Protein AF-A0A5Q0LEY3-F1 (afdb_monomer_lite)

Organism: NCBI:txid2662397

Structure (mmCIF, N/CA/C/O backbone):
data_AF-A0A5Q0LEY3-F1
#
_entry.id   AF-A0A5Q0LEY3-F1
#
loop_
_atom_site.group_PDB
_atom_site.id
_atom_site.type_symbol
_atom_site.label_atom_id
_atom_site.label_alt_id
_atom_site.label_comp_id
_atom_site.label_asym_id
_atom_site.label_entity_id
_atom_site.label_seq_id
_atom_site.pdbx_PDB_ins_code
_atom_site.Cartn_x
_atom_site.Cartn_y
_atom_site.Cartn_z
_atom_site.occupancy
_atom_site.B_iso_or_equiv
_atom_site.auth_seq_id
_atom_site.auth_comp_id
_atom_site.auth_asym_id
_atom_site.auth_atom_id
_atom_site.pdbx_PDB_model_num
ATOM 1 N N . MET A 1 1 ? -57.064 0.923 49.036 1.00 39.81 1 MET A N 1
ATOM 2 C CA . MET A 1 1 ? -56.737 0.020 47.918 1.00 39.81 1 MET A CA 1
ATOM 3 C C . MET A 1 1 ? -56.285 0.894 46.776 1.00 39.81 1 MET A C 1
ATOM 5 O O . MET A 1 1 ? -57.056 1.723 46.310 1.00 39.81 1 MET A O 1
ATOM 9 N N . ASP A 1 2 ? -54.999 0.775 46.482 1.00 39.12 2 ASP A N 1
ATOM 10 C CA . ASP A 1 2 ? -54.221 1.563 45.539 1.00 39.12 2 ASP A CA 1
ATOM 11 C C . ASP A 1 2 ? -54.738 1.471 44.104 1.00 39.12 2 ASP A C 1
ATOM 13 O O . ASP A 1 2 ? -55.207 0.427 43.654 1.00 39.12 2 ASP A O 1
ATOM 17 N N . THR A 1 3 ? -54.578 2.548 43.341 1.00 37.81 3 THR A N 1
ATOM 18 C CA . THR A 1 3 ? -54.516 2.447 41.882 1.00 37.81 3 THR A CA 1
ATOM 19 C C . THR A 1 3 ? -53.347 3.294 41.414 1.00 37.81 3 THR A C 1
ATOM 21 O O . THR A 1 3 ? -53.395 4.521 41.381 1.00 37.81 3 THR A O 1
ATOM 24 N N . VAL A 1 4 ? -52.251 2.587 41.156 1.00 40.12 4 VAL A N 1
ATOM 25 C CA . VAL A 1 4 ? -50.971 3.099 40.680 1.00 40.12 4 VAL A CA 1
ATOM 26 C C . VAL A 1 4 ? -51.101 3.498 39.209 1.00 40.12 4 VAL A C 1
ATOM 28 O O . VAL A 1 4 ? -51.583 2.726 38.383 1.00 40.12 4 VAL A O 1
ATOM 31 N N . LEU A 1 5 ? -50.641 4.712 38.902 1.00 42.75 5 LEU A N 1
ATOM 32 C CA . LEU A 1 5 ? -50.370 5.223 37.559 1.00 42.75 5 LEU A CA 1
ATOM 33 C C . LEU A 1 5 ? -49.449 4.270 36.788 1.00 42.75 5 LEU A C 1
ATOM 35 O O . LEU A 1 5 ? -48.354 3.959 37.249 1.00 42.75 5 LEU A O 1
ATOM 39 N N . THR A 1 6 ? -49.834 3.874 35.578 1.00 39.91 6 THR A N 1
ATOM 40 C CA . THR A 1 6 ? -48.890 3.318 34.599 1.00 39.91 6 THR A CA 1
ATOM 41 C C . THR A 1 6 ? -49.119 3.995 33.254 1.00 39.91 6 THR A C 1
ATOM 43 O O . THR A 1 6 ? -49.993 3.618 32.479 1.00 39.91 6 THR A O 1
ATOM 46 N N . SER A 1 7 ? -48.338 5.046 33.001 1.00 36.22 7 SER A N 1
ATOM 47 C CA . SER A 1 7 ? -48.120 5.554 31.646 1.00 36.22 7 SER A CA 1
ATOM 48 C C . SER A 1 7 ? -47.324 4.514 30.853 1.00 36.22 7 SER A C 1
ATOM 50 O O . SER A 1 7 ? -46.344 3.987 31.386 1.00 36.22 7 SER A O 1
ATOM 52 N N . PRO A 1 8 ? -47.676 4.220 29.592 1.00 41.59 8 PRO A N 1
ATOM 53 C CA . PRO A 1 8 ? -46.839 3.377 28.754 1.00 41.59 8 PRO A CA 1
ATOM 54 C C . PRO A 1 8 ? -45.577 4.146 28.333 1.00 41.59 8 PRO A C 1
ATOM 56 O O . PRO A 1 8 ? -45.652 5.247 27.787 1.00 41.59 8 PRO A O 1
ATOM 59 N N . LEU A 1 9 ? -44.411 3.551 28.595 1.00 37.12 9 LEU A N 1
ATOM 60 C CA . LEU A 1 9 ? -43.132 3.943 28.000 1.00 37.12 9 LEU A CA 1
ATOM 61 C C . LEU A 1 9 ? -43.195 3.747 26.473 1.00 37.12 9 LEU A C 1
ATOM 63 O O . LEU A 1 9 ? -43.691 2.708 26.026 1.00 37.12 9 LEU A O 1
ATOM 67 N N . PRO A 1 10 ? -42.678 4.679 25.653 1.00 38.50 10 PRO A N 1
ATOM 68 C CA . PRO A 1 10 ? -42.513 4.425 24.229 1.00 38.50 10 PRO A CA 1
ATOM 69 C C . PRO A 1 10 ? -41.422 3.371 24.005 1.00 38.50 10 PRO A C 1
ATOM 71 O O . PRO A 1 10 ? -40.347 3.423 24.604 1.00 38.50 10 PRO A O 1
ATOM 74 N N . ALA A 1 11 ? -41.703 2.415 23.120 1.00 4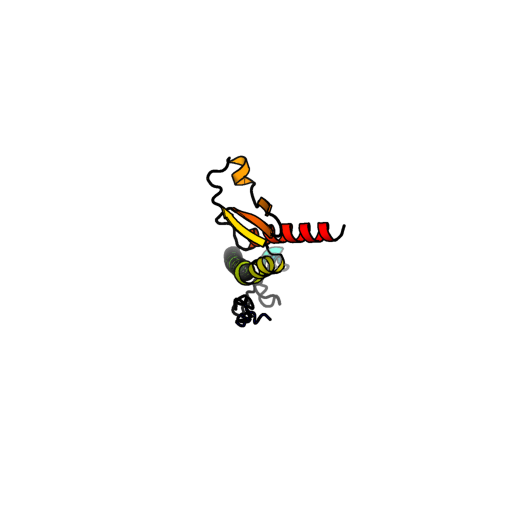1.91 11 ALA A N 1
ATOM 75 C CA . ALA A 1 11 ? -40.739 1.429 22.657 1.00 41.91 11 ALA A CA 1
ATOM 76 C C . ALA A 1 11 ? -39.578 2.135 21.939 1.00 41.91 11 ALA A C 1
ATOM 78 O O . ALA A 1 11 ? -39.721 2.599 20.806 1.00 41.91 11 ALA A O 1
ATOM 79 N N . SER A 1 12 ? -38.418 2.209 22.595 1.00 41.56 12 SER A N 1
ATOM 80 C CA . SER A 1 12 ? -37.165 2.563 21.933 1.00 41.56 12 SER A CA 1
ATOM 81 C C . SER A 1 12 ? -36.741 1.387 21.062 1.00 41.56 12 SER A C 1
ATOM 83 O O . SER A 1 12 ? -36.063 0.466 21.507 1.00 41.56 12 SER A O 1
ATOM 85 N N . THR A 1 13 ? -37.179 1.406 19.806 1.00 44.84 13 THR A N 1
ATOM 86 C CA . THR A 1 13 ? -36.605 0.565 18.749 1.00 44.84 13 THR A CA 1
ATOM 87 C C . THR A 1 13 ? -35.574 1.412 18.009 1.00 44.84 13 THR A C 1
ATOM 89 O O . THR A 1 13 ? -35.700 1.696 16.822 1.00 44.84 13 THR A O 1
ATOM 92 N N . GLY A 1 14 ? -34.581 1.906 18.750 1.00 36.41 14 GLY A N 1
ATOM 93 C CA . GLY A 1 14 ? -33.415 2.579 18.191 1.00 36.41 14 GLY A CA 1
ATOM 94 C C . GLY A 1 14 ? -32.462 1.544 17.611 1.00 36.41 14 GLY A C 1
ATOM 95 O O . GLY A 1 14 ? -31.424 1.264 18.198 1.00 36.41 14 GLY A O 1
ATOM 96 N N . GLY A 1 15 ? -32.830 0.933 16.484 1.00 38.03 15 GLY A N 1
ATOM 97 C CA . GLY A 1 15 ? -31.846 0.247 15.660 1.00 38.03 15 GLY A CA 1
ATOM 98 C C . GLY A 1 15 ? -30.864 1.300 15.167 1.00 38.03 15 GLY A C 1
ATOM 99 O O . GLY A 1 15 ? -31.249 2.171 14.389 1.00 38.03 15 GLY A O 1
ATOM 100 N N . VAL A 1 16 ? -29.620 1.258 15.644 1.00 43.56 16 VAL A N 1
ATOM 101 C CA . VAL A 1 16 ? -28.531 2.022 15.034 1.00 43.56 16 VAL A CA 1
ATOM 102 C C . VAL A 1 16 ? -28.387 1.475 13.618 1.00 43.56 16 VAL A C 1
ATOM 104 O O . VAL A 1 16 ? -27.797 0.420 13.398 1.00 43.56 16 VAL A O 1
ATOM 107 N N . GLN A 1 17 ? -29.007 2.145 12.647 1.00 40.00 17 GLN A N 1
ATOM 108 C CA . GLN A 1 17 ? -28.688 1.922 11.247 1.00 40.00 17 GLN A CA 1
ATOM 109 C C . GLN A 1 17 ? -27.261 2.416 11.062 1.00 40.00 17 GLN A C 1
ATOM 111 O O . GLN A 1 17 ? -27.039 3.615 10.930 1.00 40.00 17 GLN A O 1
ATOM 116 N N . VAL A 1 18 ? -26.298 1.494 11.082 1.00 51.75 18 VAL A N 1
ATOM 117 C CA . VAL A 1 18 ? -24.954 1.773 10.581 1.00 51.75 18 VAL A CA 1
ATOM 118 C C . VAL A 1 18 ? -25.140 2.128 9.105 1.00 51.75 18 VAL A C 1
ATOM 120 O O . VAL A 1 18 ? -25.589 1.265 8.339 1.00 51.75 18 VAL A O 1
ATOM 123 N N . PRO A 1 19 ? -24.896 3.381 8.678 1.00 49.59 19 PRO A N 1
ATOM 124 C CA . PRO A 1 19 ? -25.019 3.739 7.278 1.00 49.59 19 PRO A CA 1
ATOM 125 C C . PRO A 1 19 ? -24.012 2.882 6.522 1.00 49.59 19 PRO A C 1
ATOM 127 O O . PRO A 1 19 ? -22.805 3.053 6.674 1.00 49.59 19 PRO A O 1
ATOM 130 N N . THR A 1 20 ? -24.491 1.917 5.741 1.00 55.53 20 THR A N 1
ATOM 131 C CA . THR A 1 20 ? -23.619 1.128 4.874 1.00 55.53 20 THR A CA 1
ATOM 132 C C . THR A 1 20 ? -23.119 2.095 3.814 1.00 55.53 20 THR A C 1
ATOM 134 O O . THR A 1 20 ? -23.859 2.455 2.892 1.00 55.53 20 THR A O 1
ATOM 137 N N . ALA A 1 21 ? -21.905 2.611 3.992 1.00 62.34 21 ALA A N 1
ATOM 138 C CA . ALA A 1 21 ? -21.307 3.519 3.037 1.00 62.34 21 ALA A CA 1
ATOM 139 C C . ALA A 1 21 ? -21.216 2.784 1.697 1.00 62.34 21 ALA A C 1
ATOM 141 O O . ALA A 1 21 ? -20.483 1.809 1.549 1.00 62.34 21 ALA A O 1
ATOM 142 N N . ARG A 1 22 ? -22.012 3.220 0.718 1.00 68.69 22 ARG A N 1
ATOM 143 C CA . ARG A 1 22 ? -21.931 2.670 -0.633 1.00 68.69 22 ARG A CA 1
ATOM 144 C C . ARG A 1 22 ? -20.695 3.263 -1.300 1.00 68.69 22 ARG A C 1
ATOM 146 O O . ARG A 1 22 ? -20.654 4.468 -1.566 1.00 68.69 22 ARG A O 1
ATOM 153 N N . ILE A 1 23 ? -19.697 2.419 -1.527 1.00 82.75 23 ILE A N 1
ATOM 154 C CA . ILE A 1 23 ? -18.605 2.682 -2.466 1.00 82.75 23 ILE A CA 1
ATOM 155 C C . ILE A 1 23 ? -19.078 2.198 -3.840 1.00 82.75 23 ILE A C 1
ATOM 157 O O . ILE A 1 23 ? -19.793 1.197 -3.934 1.00 82.75 23 ILE A O 1
ATOM 161 N N . ALA A 1 24 ? -18.754 2.941 -4.896 1.00 88.06 24 ALA A N 1
ATOM 162 C CA . ALA A 1 24 ? -19.065 2.515 -6.255 1.00 88.06 24 ALA A CA 1
ATOM 163 C C . ALA A 1 24 ? -18.222 1.287 -6.630 1.00 88.06 24 ALA A C 1
ATOM 165 O O . ALA A 1 24 ? -17.054 1.200 -6.261 1.00 88.06 24 ALA A O 1
ATOM 166 N N . GLU A 1 25 ? -18.790 0.353 -7.393 1.00 91.19 25 GLU A N 1
ATOM 167 C CA . GLU A 1 25 ? -18.005 -0.746 -7.956 1.00 91.19 25 GLU A CA 1
ATOM 168 C C . GLU A 1 25 ? -16.949 -0.194 -8.916 1.00 91.19 25 GLU A C 1
ATOM 170 O O . GLU A 1 25 ? -17.255 0.565 -9.840 1.00 91.19 25 GLU A O 1
ATOM 175 N N . GLN A 1 26 ? -15.693 -0.555 -8.672 1.00 93.19 26 GLN A N 1
ATOM 176 C CA . GLN A 1 26 ? -14.536 -0.043 -9.394 1.00 93.19 26 GLN A CA 1
ATOM 177 C C . GLN A 1 26 ? -13.475 -1.137 -9.505 1.00 93.19 26 GLN A C 1
ATOM 179 O O . GLN A 1 26 ? -13.351 -1.999 -8.637 1.00 93.19 26 GLN A O 1
ATOM 184 N N . SER A 1 27 ? -12.691 -1.093 -10.581 1.00 94.44 27 SER A N 1
ATOM 185 C CA . SER A 1 27 ? -11.537 -1.966 -10.777 1.00 94.44 27 SER A CA 1
ATOM 186 C C . SER A 1 27 ? -10.383 -1.161 -11.354 1.00 94.44 27 SER A C 1
ATOM 188 O O . SER A 1 27 ? -10.567 -0.349 -12.264 1.00 94.44 27 SER A O 1
ATOM 190 N N . ILE A 1 28 ? -9.192 -1.383 -10.806 1.00 94.81 28 ILE A N 1
ATOM 191 C CA . ILE A 1 28 ? -7.945 -0.807 -11.295 1.00 94.81 28 ILE A CA 1
ATOM 192 C C . ILE A 1 28 ? -6.988 -1.969 -11.527 1.00 94.81 28 ILE A C 1
ATOM 194 O O . ILE A 1 28 ? -6.769 -2.795 -10.644 1.00 94.81 28 ILE A O 1
ATOM 198 N N . THR A 1 29 ? -6.414 -2.034 -12.723 1.00 93.69 29 THR A N 1
ATOM 199 C CA . THR A 1 29 ? -5.420 -3.042 -13.088 1.00 93.69 29 THR A CA 1
ATOM 200 C C . THR A 1 29 ? -4.134 -2.346 -13.502 1.00 93.69 29 THR A C 1
ATOM 202 O O . THR A 1 29 ? -4.161 -1.333 -14.206 1.00 93.69 29 THR A O 1
ATOM 205 N N . ALA A 1 30 ? -3.012 -2.896 -13.052 1.00 94.81 30 ALA A N 1
ATOM 206 C CA . ALA A 1 30 ? -1.673 -2.482 -13.431 1.00 94.81 30 ALA A CA 1
ATOM 207 C C . ALA A 1 30 ? -0.868 -3.736 -13.774 1.00 94.81 30 ALA A C 1
ATOM 209 O O . ALA A 1 30 ? -0.885 -4.704 -13.014 1.00 94.81 30 ALA A O 1
ATOM 210 N N . PHE A 1 31 ? -0.185 -3.727 -14.912 1.00 95.44 31 PHE A N 1
ATOM 211 C CA . PHE A 1 31 ? 0.695 -4.812 -15.321 1.00 95.44 31 PHE A CA 1
ATOM 212 C C . PHE A 1 31 ? 1.794 -4.270 -16.227 1.00 95.44 31 PHE A C 1
ATOM 214 O O . PHE A 1 31 ? 1.535 -3.428 -17.086 1.00 95.44 31 PHE A O 1
ATOM 221 N N . ALA A 1 32 ? 3.007 -4.774 -16.036 1.00 95.88 32 ALA A N 1
ATOM 222 C CA . ALA A 1 32 ? 4.041 -4.722 -17.049 1.00 95.88 32 ALA A CA 1
ATOM 223 C C . ALA A 1 32 ? 5.040 -5.857 -16.843 1.00 95.88 32 ALA A C 1
ATOM 225 O O . ALA A 1 32 ? 5.305 -6.269 -15.711 1.00 95.88 32 ALA A O 1
ATOM 226 N N . LEU A 1 33 ? 5.650 -6.277 -17.942 1.00 96.31 33 LEU A N 1
ATOM 227 C CA . LEU A 1 33 ? 6.868 -7.071 -17.963 1.00 96.31 33 LEU A CA 1
ATOM 228 C C . LEU A 1 33 ? 7.955 -6.225 -18.630 1.00 96.31 33 LEU A C 1
ATOM 230 O O . LEU A 1 33 ? 7.706 -5.598 -19.657 1.00 96.31 33 LEU A O 1
ATOM 234 N N . ALA A 1 34 ? 9.154 -6.207 -18.060 1.00 96.38 34 ALA A N 1
ATOM 235 C CA . ALA A 1 34 ? 10.329 -5.625 -18.692 1.00 96.38 34 ALA A CA 1
ATOM 236 C C . ALA A 1 34 ? 11.509 -6.577 -18.509 1.00 96.38 34 ALA A C 1
ATOM 238 O O . ALA A 1 34 ? 11.750 -7.060 -17.402 1.00 96.38 34 ALA A O 1
ATOM 239 N N . GLU A 1 35 ? 12.236 -6.838 -19.586 1.00 96.44 35 GLU A N 1
ATOM 240 C CA . GLU A 1 35 ? 13.334 -7.798 -19.606 1.00 96.44 35 GLU A CA 1
ATOM 241 C C . GLU A 1 35 ? 14.451 -7.298 -20.521 1.00 96.44 35 GLU A C 1
ATOM 243 O O . GLU A 1 35 ? 14.196 -6.611 -21.506 1.00 96.44 35 GLU A O 1
ATOM 248 N N . ILE A 1 36 ? 15.696 -7.642 -20.200 1.00 97.44 36 ILE A N 1
ATOM 249 C CA . ILE A 1 36 ? 16.826 -7.466 -21.112 1.00 97.44 36 ILE A CA 1
ATOM 250 C C . ILE A 1 36 ? 17.221 -8.857 -21.592 1.00 97.44 36 ILE A C 1
ATOM 252 O O . ILE A 1 36 ? 17.695 -9.667 -20.797 1.00 97.44 36 ILE A O 1
ATOM 256 N N . ILE A 1 37 ? 17.028 -9.116 -22.881 1.00 96.06 37 ILE A N 1
ATOM 257 C CA . ILE A 1 37 ? 17.370 -10.384 -23.531 1.00 96.06 37 ILE A CA 1
ATOM 258 C C . ILE A 1 37 ? 18.538 -10.179 -24.493 1.00 96.06 37 ILE A C 1
ATOM 260 O O . ILE A 1 37 ? 18.711 -9.094 -25.039 1.00 96.06 37 ILE A O 1
ATOM 264 N N . THR A 1 38 ? 19.349 -11.206 -24.723 1.00 96.31 38 THR A N 1
ATOM 265 C CA . THR A 1 38 ? 20.322 -11.181 -25.822 1.00 96.31 38 THR A CA 1
ATOM 266 C C . THR A 1 38 ? 19.594 -11.515 -27.115 1.00 96.31 38 THR A C 1
ATOM 268 O O . THR A 1 38 ? 19.012 -12.593 -27.228 1.00 96.31 38 THR A O 1
ATOM 271 N N . ASP A 1 39 ? 19.624 -10.602 -28.080 1.00 91.12 39 ASP A N 1
ATOM 272 C CA . ASP A 1 39 ? 19.093 -10.852 -29.416 1.00 91.12 39 ASP A CA 1
ATOM 273 C C . ASP A 1 39 ? 19.935 -11.940 -30.098 1.00 91.12 39 ASP A C 1
ATOM 275 O O . ASP A 1 39 ? 21.157 -11.828 -30.198 1.00 91.12 39 ASP A O 1
ATOM 279 N N . SER A 1 40 ? 19.288 -13.022 -30.533 1.00 91.50 40 SER A N 1
ATOM 280 C CA . SER A 1 40 ? 19.964 -14.157 -31.163 1.00 91.50 40 SER A CA 1
ATOM 281 C C . SER A 1 40 ? 20.582 -13.817 -32.516 1.00 91.50 40 SER A C 1
ATOM 283 O O . SER A 1 40 ? 21.521 -14.499 -32.928 1.00 91.50 40 SER A O 1
ATOM 285 N N . ASP A 1 41 ? 20.070 -12.788 -33.194 1.00 92.81 41 ASP A N 1
ATOM 286 C CA . ASP A 1 41 ? 20.528 -12.398 -34.525 1.00 92.81 41 ASP A CA 1
ATOM 287 C C . ASP A 1 41 ? 21.736 -11.455 -34.449 1.00 92.81 41 ASP A C 1
ATOM 289 O O . ASP A 1 41 ? 22.681 -11.588 -35.231 1.00 92.81 41 ASP A O 1
ATOM 293 N N . SER A 1 42 ? 21.733 -10.517 -33.496 1.00 91.56 42 SER A N 1
ATOM 294 C CA . SER A 1 42 ? 22.812 -9.531 -33.329 1.00 91.56 42 SER A CA 1
ATOM 295 C C . SER A 1 42 ? 23.832 -9.876 -32.239 1.00 91.56 42 SER A C 1
ATOM 297 O O . SER A 1 42 ? 24.956 -9.378 -32.282 1.00 91.56 42 SER A O 1
ATOM 299 N N . GLY A 1 43 ? 23.474 -10.722 -31.271 1.00 94.75 43 GLY A N 1
ATOM 300 C CA . GLY A 1 43 ? 24.269 -10.988 -30.068 1.00 94.75 43 GLY A CA 1
ATOM 301 C C . GLY A 1 43 ? 24.257 -9.847 -29.044 1.00 94.75 43 GLY A C 1
ATOM 302 O O . GLY A 1 43 ? 24.902 -9.961 -28.000 1.00 94.75 43 GLY A O 1
ATOM 303 N N . GLU A 1 44 ? 23.528 -8.762 -29.312 1.00 95.88 44 GLU A N 1
ATOM 304 C CA . GLU A 1 44 ? 23.490 -7.569 -28.469 1.00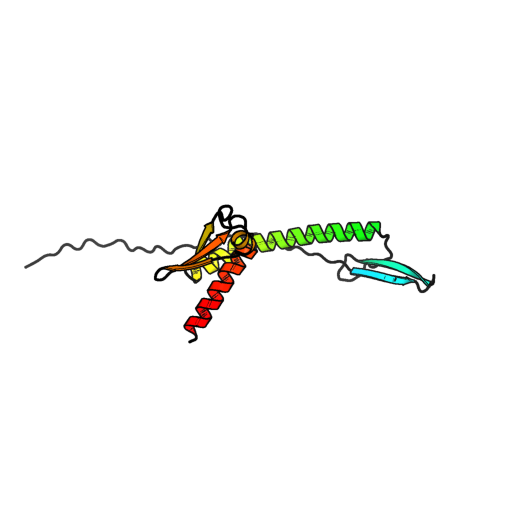 95.88 44 GLU A CA 1
ATOM 305 C C . GLU A 1 44 ? 22.331 -7.619 -27.451 1.00 95.88 44 GLU A C 1
ATOM 307 O O . GLU A 1 44 ? 21.282 -8.223 -27.711 1.00 95.88 44 GLU A O 1
ATOM 312 N N . PRO A 1 45 ? 22.466 -6.975 -26.276 1.00 96.81 45 PRO A N 1
ATOM 313 C CA . PRO A 1 45 ? 21.364 -6.830 -25.333 1.00 96.81 45 PRO A CA 1
ATOM 314 C C . PRO A 1 45 ? 20.230 -5.968 -25.906 1.00 96.81 45 PRO A C 1
ATOM 316 O O . PRO A 1 45 ? 20.438 -4.825 -26.310 1.00 96.81 45 PRO A O 1
ATOM 319 N N . THR A 1 46 ? 19.008 -6.487 -25.849 1.00 96.50 46 THR A N 1
ATOM 320 C CA . THR A 1 46 ? 17.774 -5.815 -26.257 1.00 96.50 46 THR A CA 1
ATOM 321 C C . THR A 1 46 ? 16.830 -5.716 -25.066 1.00 96.50 46 THR A C 1
ATOM 323 O O . THR A 1 46 ? 16.500 -6.714 -24.429 1.00 96.50 46 THR A O 1
ATOM 326 N N . LEU A 1 47 ? 16.394 -4.496 -24.753 1.00 97.25 47 LEU A N 1
ATOM 327 C CA . LEU A 1 47 ? 15.333 -4.255 -23.780 1.00 97.25 47 LEU A CA 1
ATOM 328 C C . LEU A 1 47 ? 13.990 -4.546 -24.442 1.00 97.25 47 LEU A C 1
ATOM 330 O O . LEU A 1 47 ? 13.666 -3.929 -25.453 1.00 97.25 47 LEU A O 1
ATOM 334 N N . CYS A 1 48 ? 13.201 -5.424 -23.845 1.00 96.69 48 CYS A N 1
ATOM 335 C CA . CYS A 1 48 ? 11.844 -5.731 -24.263 1.00 96.69 48 CYS A CA 1
ATOM 336 C C . CYS A 1 48 ? 10.866 -5.362 -23.152 1.00 96.69 48 CYS A C 1
ATOM 338 O O . CYS A 1 48 ? 11.160 -5.545 -21.968 1.00 96.69 48 CYS A O 1
ATOM 340 N N . ILE A 1 49 ? 9.699 -4.841 -23.525 1.00 97.06 49 ILE A N 1
ATOM 341 C CA . ILE A 1 49 ? 8.620 -4.546 -22.578 1.00 97.06 49 ILE A CA 1
ATOM 342 C C . ILE A 1 49 ? 7.295 -5.095 -23.087 1.00 97.06 49 ILE A C 1
ATOM 344 O O . ILE A 1 49 ? 7.097 -5.236 -24.291 1.00 97.06 49 ILE A O 1
ATOM 348 N N . SER A 1 50 ? 6.382 -5.348 -22.160 1.00 96.06 50 SER A N 1
ATOM 349 C CA . SER A 1 50 ? 4.983 -5.665 -22.416 1.00 96.06 50 SER A CA 1
ATOM 350 C C . SER A 1 50 ? 4.114 -4.973 -21.373 1.00 96.06 50 SER A C 1
ATOM 352 O O . SER A 1 50 ? 4.493 -4.880 -20.202 1.00 96.06 50 SER A O 1
ATOM 354 N N . SER A 1 51 ? 2.960 -4.475 -21.802 1.00 93.06 51 SER A N 1
ATOM 355 C CA . SER A 1 51 ? 1.919 -3.905 -20.941 1.00 93.06 51 SER A CA 1
ATOM 356 C C . SER A 1 51 ? 0.660 -4.778 -20.876 1.00 93.06 51 SER A C 1
ATOM 358 O O . SER A 1 51 ? -0.247 -4.492 -20.094 1.00 93.06 51 SER A O 1
ATOM 360 N N . ASP A 1 52 ? 0.625 -5.869 -21.645 1.00 91.81 52 ASP A N 1
ATOM 361 C CA . ASP A 1 52 ? -0.449 -6.860 -21.670 1.00 91.81 52 ASP A CA 1
ATOM 362 C C . ASP A 1 52 ? -0.065 -8.130 -20.891 1.00 91.81 52 ASP A C 1
ATOM 364 O O . ASP A 1 52 ? 1.001 -8.708 -21.090 1.00 91.81 52 ASP A O 1
ATOM 368 N N . GLN A 1 53 ? -0.967 -8.625 -20.042 1.00 89.62 53 GLN A N 1
ATOM 369 C CA . GLN A 1 53 ? -0.774 -9.868 -19.284 1.00 89.62 53 GLN A CA 1
ATOM 370 C C . GLN A 1 53 ? -0.576 -11.101 -20.176 1.00 89.62 53 GLN A C 1
ATOM 372 O O . GLN A 1 53 ? 0.043 -12.077 -19.751 1.00 89.62 53 GLN A O 1
ATOM 377 N N . HIS A 1 54 ? -1.090 -11.071 -21.405 1.00 91.81 54 HIS A N 1
ATOM 378 C CA . HIS A 1 54 ? -0.920 -12.140 -22.386 1.00 91.81 54 HIS A CA 1
ATOM 379 C C . HIS A 1 54 ? 0.385 -12.036 -23.182 1.00 91.81 54 HIS A C 1
ATOM 381 O O . HIS A 1 54 ? 0.648 -12.901 -24.018 1.00 91.81 54 HIS A O 1
ATOM 387 N N . LEU A 1 55 ? 1.199 -11.004 -22.929 1.00 90.69 55 LEU A N 1
ATOM 388 C CA . LEU A 1 55 ? 2.467 -10.732 -23.610 1.00 90.69 55 LEU A CA 1
ATOM 389 C C . LEU A 1 55 ? 2.342 -10.590 -25.138 1.00 90.69 55 LEU A C 1
ATOM 391 O O . LEU A 1 55 ? 3.329 -10.714 -25.859 1.00 90.69 55 LEU A O 1
ATOM 395 N N . SER A 1 56 ? 1.145 -10.299 -25.654 1.00 91.12 56 SER A N 1
ATOM 396 C CA . SER A 1 56 ? 0.911 -10.095 -27.090 1.00 91.12 56 SER A CA 1
ATOM 397 C C . SER A 1 56 ? 1.579 -8.838 -27.647 1.00 91.12 56 SER A C 1
ATOM 399 O O . SER A 1 56 ? 1.773 -8.743 -28.857 1.00 91.12 56 SER A O 1
ATOM 401 N N . ASP A 1 57 ? 1.931 -7.884 -26.784 1.00 90.69 57 ASP A N 1
ATOM 402 C CA . ASP A 1 57 ? 2.661 -6.661 -27.126 1.00 90.69 57 ASP A CA 1
ATOM 403 C C . ASP A 1 57 ? 4.146 -6.713 -26.725 1.00 90.69 57 ASP A C 1
ATOM 405 O O . ASP A 1 57 ? 4.812 -5.678 -26.757 1.00 90.69 57 ASP A O 1
ATOM 409 N N . TYR A 1 58 ? 4.670 -7.887 -26.346 1.00 93.94 58 TYR A N 1
ATOM 410 C CA . TYR A 1 58 ? 6.068 -8.034 -25.946 1.00 93.94 58 TYR A CA 1
ATOM 411 C C . TYR A 1 58 ? 7.003 -7.783 -27.128 1.00 93.94 58 TYR A C 1
ATOM 413 O O . TYR A 1 58 ? 7.063 -8.561 -28.081 1.00 93.94 58 TYR A O 1
ATOM 421 N N . GLN A 1 59 ? 7.735 -6.675 -27.065 1.00 94.19 59 GLN A N 1
ATOM 422 C CA . GLN A 1 59 ? 8.596 -6.228 -28.154 1.00 94.19 59 GLN A CA 1
ATOM 423 C C . GLN A 1 59 ? 9.778 -5.413 -27.642 1.00 94.19 59 GLN A C 1
ATOM 425 O O . GLN A 1 59 ? 9.749 -4.874 -26.531 1.00 94.19 59 GLN A O 1
ATOM 430 N N . ALA A 1 60 ? 10.792 -5.279 -28.498 1.00 95.44 60 ALA A N 1
ATOM 431 C CA . ALA A 1 60 ? 11.922 -4.399 -28.260 1.00 95.44 60 ALA A CA 1
ATOM 432 C C . ALA A 1 60 ? 11.452 -2.958 -28.007 1.00 95.44 60 ALA A C 1
ATOM 434 O O . ALA A 1 60 ? 10.593 -2.420 -28.710 1.00 95.44 60 ALA A O 1
ATOM 435 N N . ALA A 1 61 ? 12.043 -2.323 -27.005 1.00 96.00 61 ALA A N 1
ATOM 436 C CA . ALA A 1 61 ? 11.706 -0.987 -26.567 1.00 96.00 61 ALA A CA 1
ATOM 437 C C . ALA A 1 61 ? 12.952 -0.184 -26.214 1.00 96.00 61 ALA A C 1
ATOM 439 O O . ALA A 1 61 ? 13.989 -0.689 -25.788 1.00 96.00 61 ALA A O 1
ATOM 440 N N . THR A 1 62 ? 12.823 1.125 -26.362 1.00 96.88 62 THR A N 1
ATOM 441 C CA . THR A 1 62 ? 13.825 2.078 -25.895 1.00 96.88 62 THR A CA 1
ATOM 442 C C . THR A 1 62 ? 13.734 2.259 -24.380 1.00 96.88 62 THR A C 1
ATOM 444 O O . THR A 1 62 ? 12.670 2.107 -23.774 1.00 96.88 62 THR A O 1
ATOM 447 N N . ALA A 1 63 ? 14.832 2.699 -23.758 1.00 96.81 63 ALA A N 1
ATOM 448 C CA . ALA A 1 63 ? 14.836 3.056 -22.338 1.00 96.81 63 ALA A CA 1
ATOM 449 C C . ALA A 1 63 ? 13.778 4.125 -21.988 1.00 96.81 63 ALA A C 1
ATOM 451 O O . ALA A 1 63 ? 13.174 4.071 -20.919 1.00 96.81 63 ALA A O 1
ATOM 452 N N . GLY A 1 64 ? 13.506 5.069 -22.901 1.00 97.88 64 GLY A N 1
ATOM 453 C CA . GLY A 1 64 ? 12.472 6.091 -22.715 1.00 97.88 64 GLY A CA 1
ATOM 454 C C . GLY A 1 64 ? 11.056 5.511 -22.655 1.00 97.88 64 GLY A C 1
ATOM 455 O O . GLY A 1 64 ? 10.263 5.926 -21.812 1.00 97.88 64 GLY A O 1
ATOM 456 N N . GLN A 1 65 ? 10.748 4.514 -23.489 1.00 96.75 65 GLN A N 1
ATOM 457 C CA . GLN A 1 65 ? 9.455 3.819 -23.455 1.00 96.75 65 GLN A CA 1
ATOM 458 C C . GLN A 1 65 ? 9.280 3.016 -22.162 1.00 96.75 65 GLN A C 1
ATOM 460 O O . GLN A 1 65 ? 8.222 3.091 -21.541 1.00 96.75 65 GLN A O 1
ATOM 465 N N . ALA A 1 66 ? 10.325 2.318 -21.708 1.00 96.75 66 ALA A N 1
ATOM 466 C CA . ALA A 1 66 ? 10.287 1.605 -20.433 1.00 96.75 66 ALA A CA 1
ATOM 467 C C . ALA A 1 66 ? 10.107 2.557 -19.237 1.00 96.75 66 ALA A C 1
ATOM 469 O O . ALA A 1 66 ? 9.301 2.289 -18.347 1.00 96.75 66 ALA A O 1
ATOM 470 N N . ALA A 1 67 ? 10.796 3.704 -19.233 1.00 97.62 67 ALA A N 1
ATOM 471 C CA . ALA A 1 67 ? 10.631 4.721 -18.194 1.00 97.62 67 ALA A CA 1
ATOM 472 C C . ALA A 1 67 ? 9.211 5.315 -18.180 1.00 97.62 67 ALA A C 1
ATOM 474 O O . ALA A 1 67 ? 8.631 5.499 -17.108 1.00 97.62 67 ALA A O 1
ATOM 475 N N . ALA A 1 68 ? 8.631 5.570 -19.356 1.00 97.00 68 ALA A N 1
ATOM 476 C CA . ALA A 1 68 ? 7.256 6.045 -19.476 1.00 97.00 68 ALA A CA 1
ATOM 477 C C . ALA A 1 68 ? 6.246 5.010 -18.952 1.00 97.00 68 ALA A C 1
ATOM 479 O O . ALA A 1 68 ? 5.354 5.366 -18.179 1.00 97.00 68 ALA A O 1
ATOM 480 N N . LEU A 1 69 ? 6.415 3.729 -19.300 1.00 96.62 69 LEU A N 1
ATOM 481 C CA . LEU A 1 69 ? 5.579 2.643 -18.778 1.00 96.62 69 LEU A CA 1
ATOM 482 C C . LEU A 1 69 ? 5.697 2.534 -17.250 1.00 96.62 69 LEU A C 1
ATOM 484 O O . LEU A 1 69 ? 4.687 2.463 -16.554 1.00 96.62 69 LEU A O 1
ATOM 488 N N . ALA A 1 70 ? 6.911 2.624 -16.700 1.00 97.06 70 ALA A N 1
ATOM 489 C CA . ALA A 1 70 ? 7.122 2.627 -15.253 1.00 97.06 70 ALA A CA 1
ATOM 490 C C . ALA A 1 70 ? 6.406 3.797 -14.551 1.00 97.06 70 ALA A C 1
ATOM 492 O O . ALA A 1 70 ? 5.849 3.622 -13.467 1.00 97.06 70 ALA A O 1
ATOM 493 N N . GLN A 1 71 ? 6.378 4.987 -15.158 1.00 97.75 71 GLN A N 1
ATOM 494 C CA . GLN A 1 71 ? 5.631 6.126 -14.619 1.00 97.75 71 GLN A CA 1
ATOM 495 C C . GLN A 1 71 ? 4.115 5.878 -14.632 1.00 97.75 71 GLN A C 1
ATOM 497 O O . GLN A 1 71 ? 3.438 6.199 -13.655 1.00 97.75 71 GLN A O 1
ATOM 502 N N . GLN A 1 72 ? 3.586 5.273 -15.699 1.00 96.38 72 GLN A N 1
ATOM 503 C CA . GLN A 1 72 ? 2.172 4.893 -15.773 1.00 96.38 72 GLN A CA 1
ATOM 504 C C . GLN A 1 72 ? 1.804 3.872 -14.689 1.00 96.38 72 GLN A C 1
ATOM 506 O O . GLN A 1 72 ? 0.763 4.012 -14.048 1.00 96.38 72 GLN A O 1
ATOM 511 N N . LEU A 1 73 ? 2.672 2.888 -14.431 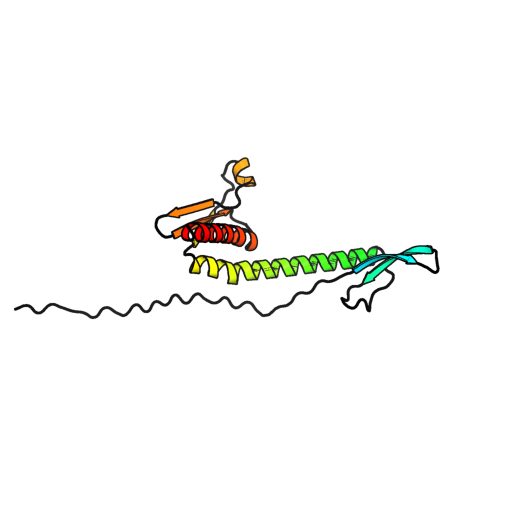1.00 97.12 73 LEU A N 1
ATOM 512 C CA . LEU A 1 73 ? 2.466 1.903 -13.364 1.00 97.12 73 LEU A CA 1
ATOM 513 C C . LEU A 1 73 ? 2.468 2.534 -11.976 1.00 97.12 73 LEU A C 1
ATOM 515 O O . LEU A 1 73 ? 1.643 2.152 -11.156 1.00 97.12 73 LEU A O 1
ATOM 519 N N . ARG A 1 74 ? 3.342 3.514 -11.714 1.00 98.06 74 ARG A N 1
ATOM 520 C CA . ARG A 1 74 ? 3.326 4.260 -10.443 1.00 98.06 74 ARG A CA 1
ATOM 521 C C . ARG A 1 74 ? 2.005 4.995 -10.254 1.00 98.06 74 ARG A C 1
ATOM 523 O O . ARG A 1 74 ? 1.352 4.793 -9.245 1.00 98.06 74 ARG A O 1
ATOM 530 N N . ALA A 1 75 ? 1.545 5.720 -11.274 1.00 97.44 75 ALA A N 1
ATOM 531 C CA . ALA A 1 75 ? 0.245 6.387 -11.215 1.00 97.44 75 ALA A CA 1
ATOM 532 C C . ALA A 1 75 ? -0.916 5.396 -10.997 1.00 97.44 75 ALA A C 1
ATOM 534 O O . ALA A 1 75 ? -1.891 5.715 -10.321 1.00 97.44 75 ALA A O 1
ATOM 535 N N . LYS A 1 76 ? -0.829 4.181 -11.555 1.00 97.69 76 LYS A N 1
ATOM 536 C CA . LYS A 1 76 ? -1.807 3.116 -11.293 1.00 97.69 76 LYS A CA 1
ATOM 537 C C . LYS A 1 76 ? -1.696 2.544 -9.881 1.00 97.69 76 LYS A C 1
ATOM 539 O O . LYS A 1 76 ? -2.730 2.269 -9.282 1.00 97.69 76 LYS A O 1
ATOM 544 N N . ALA A 1 77 ? -0.488 2.393 -9.346 1.00 97.38 77 ALA A N 1
ATOM 545 C CA . ALA A 1 77 ? -0.266 1.989 -7.962 1.00 97.38 77 ALA A CA 1
ATOM 546 C C . ALA A 1 77 ? -0.863 3.014 -6.986 1.00 97.38 77 ALA A C 1
ATOM 548 O O . ALA A 1 77 ? -1.608 2.615 -6.096 1.00 97.38 77 ALA A O 1
ATOM 549 N N . ASP A 1 78 ? -0.665 4.312 -7.234 1.00 97.62 78 ASP A N 1
ATOM 550 C CA . ASP A 1 78 ? -1.270 5.390 -6.438 1.00 97.62 78 ASP A CA 1
ATOM 551 C C . ASP A 1 78 ? -2.810 5.306 -6.458 1.00 97.62 78 ASP A C 1
ATOM 553 O O . ASP A 1 78 ? -3.472 5.475 -5.436 1.00 97.62 78 ASP A O 1
ATOM 557 N N . GLN A 1 79 ? -3.408 4.991 -7.617 1.00 97.56 79 GLN A N 1
ATOM 558 C CA . GLN A 1 79 ? -4.860 4.782 -7.731 1.00 97.56 79 GLN A CA 1
ATOM 559 C C . GLN A 1 79 ? -5.334 3.562 -6.926 1.00 97.56 79 GLN A C 1
ATOM 561 O O . GLN A 1 79 ? -6.388 3.621 -6.292 1.00 97.56 79 GLN A O 1
ATOM 566 N N . ILE A 1 80 ? -4.579 2.459 -6.952 1.00 96.94 80 ILE A N 1
ATOM 567 C CA . ILE A 1 80 ? -4.887 1.251 -6.170 1.00 96.94 80 ILE A CA 1
ATOM 568 C C . ILE A 1 80 ? -4.813 1.560 -4.672 1.00 96.94 80 ILE A C 1
ATOM 570 O O . ILE A 1 80 ? -5.705 1.168 -3.921 1.00 96.94 80 ILE A O 1
ATOM 574 N N . GLU A 1 81 ? -3.787 2.289 -4.238 1.00 96.50 81 GLU A N 1
ATOM 575 C CA . GLU A 1 81 ? -3.633 2.714 -2.847 1.00 96.50 81 GLU A CA 1
ATOM 576 C C . GLU A 1 81 ? -4.772 3.642 -2.404 1.00 96.50 81 GLU A C 1
ATOM 578 O O . GLU A 1 81 ? -5.323 3.465 -1.316 1.00 96.50 81 GLU A O 1
ATOM 583 N N . ALA A 1 82 ? -5.186 4.588 -3.249 1.00 95.44 82 ALA A N 1
ATOM 584 C CA . ALA A 1 82 ? -6.335 5.446 -2.969 1.00 95.44 82 ALA A CA 1
ATOM 585 C C . ALA A 1 82 ? -7.630 4.633 -2.800 1.00 95.44 82 ALA A C 1
ATOM 587 O O . ALA A 1 82 ? -8.377 4.866 -1.849 1.00 95.44 82 ALA A O 1
ATOM 588 N N . LEU A 1 83 ? -7.866 3.636 -3.664 1.00 95.44 83 LEU A N 1
ATOM 589 C CA . LEU A 1 83 ? -9.027 2.747 -3.559 1.00 95.44 83 LEU A CA 1
ATOM 590 C C . LEU A 1 83 ? -8.996 1.919 -2.264 1.00 95.44 83 LEU A C 1
ATOM 592 O O . LEU A 1 83 ? -10.019 1.765 -1.597 1.00 95.44 83 LEU A O 1
ATOM 596 N N . ALA A 1 84 ? -7.822 1.411 -1.881 1.00 95.31 84 ALA A N 1
ATOM 597 C CA . ALA A 1 84 ? -7.647 0.675 -0.633 1.00 95.31 84 ALA A CA 1
ATOM 598 C C . ALA A 1 84 ? -7.897 1.564 0.598 1.00 95.31 84 ALA A C 1
ATOM 600 O O . ALA A 1 84 ? -8.572 1.131 1.533 1.00 95.31 84 ALA A O 1
ATOM 601 N N . ASN A 1 85 ? -7.416 2.811 0.581 1.00 95.81 85 ASN A N 1
ATOM 602 C CA . ASN A 1 85 ? -7.681 3.791 1.635 1.00 95.81 85 ASN A CA 1
ATOM 603 C C . ASN A 1 85 ? -9.171 4.144 1.733 1.00 95.81 85 ASN A C 1
ATOM 605 O O . ASN A 1 85 ? -9.714 4.150 2.837 1.00 95.81 85 ASN A O 1
ATOM 609 N N . GLU A 1 86 ? -9.852 4.366 0.606 1.00 95.06 86 GLU A N 1
ATOM 610 C CA . GLU A 1 86 ? -11.296 4.626 0.598 1.00 95.06 86 GLU A CA 1
ATOM 611 C C . GLU A 1 86 ? -12.081 3.440 1.180 1.00 95.06 86 GLU A C 1
ATOM 613 O O . GLU A 1 86 ? -12.967 3.627 2.019 1.00 95.06 86 GLU A O 1
ATOM 618 N N . TYR A 1 87 ? -11.740 2.212 0.776 1.00 94.50 87 TYR A N 1
ATOM 619 C CA . TYR A 1 87 ? -12.377 1.006 1.303 1.00 94.50 87 TYR A CA 1
ATOM 620 C C . TYR A 1 87 ? -12.124 0.827 2.806 1.00 94.50 87 TYR A C 1
ATOM 622 O O . TYR A 1 87 ? -13.057 0.547 3.565 1.00 94.50 87 TYR A O 1
ATOM 630 N N . ALA A 1 88 ? -10.885 1.037 3.257 1.00 95.19 88 ALA A N 1
ATOM 631 C CA . ALA A 1 88 ? -10.532 0.987 4.671 1.00 95.19 88 ALA A CA 1
ATOM 632 C C . ALA A 1 88 ? -11.338 2.009 5.489 1.00 95.19 88 ALA A C 1
ATOM 634 O O . ALA A 1 88 ? -11.942 1.634 6.491 1.00 95.19 88 ALA A O 1
ATOM 635 N N . GLU A 1 89 ? -11.403 3.265 5.041 1.00 94.31 89 GLU A N 1
ATOM 636 C CA . GLU A 1 89 ? -12.083 4.354 5.750 1.00 94.31 89 GLU A CA 1
ATOM 637 C C . GLU A 1 89 ? -13.598 4.189 5.800 1.00 94.31 89 GLU A C 1
ATOM 639 O O . GLU A 1 89 ? -14.221 4.412 6.836 1.00 94.31 89 GLU A O 1
ATOM 644 N N . ARG A 1 90 ? -14.212 3.828 4.673 1.00 94.12 90 ARG A N 1
ATOM 645 C CA . ARG A 1 90 ? -15.671 3.880 4.540 1.00 94.12 90 ARG A CA 1
ATOM 646 C C . ARG A 1 90 ? -16.347 2.562 4.895 1.00 94.12 90 ARG A C 1
ATOM 648 O O . ARG A 1 90 ? -17.523 2.579 5.249 1.00 94.12 90 ARG A O 1
ATOM 655 N N . VAL A 1 91 ? -15.641 1.435 4.789 1.00 93.19 91 VAL A N 1
ATOM 656 C CA . VAL A 1 91 ? -16.222 0.099 4.998 1.00 93.19 91 VAL A CA 1
ATOM 657 C C . VAL A 1 91 ? -15.612 -0.586 6.208 1.00 93.19 91 VAL A C 1
ATOM 659 O O . VAL A 1 91 ? -16.340 -0.945 7.131 1.00 93.19 91 VAL A O 1
ATOM 662 N N . VAL A 1 92 ? -14.291 -0.769 6.227 1.00 94.06 92 VAL A N 1
ATOM 663 C CA . VAL A 1 92 ? -13.665 -1.661 7.216 1.00 94.06 92 VAL A CA 1
ATOM 664 C C . VAL A 1 92 ? -13.579 -1.016 8.599 1.00 94.06 92 VAL A C 1
ATOM 666 O O . VAL A 1 92 ? -14.005 -1.625 9.577 1.00 94.06 92 VAL A O 1
ATOM 669 N N . LEU A 1 93 ? -13.076 0.217 8.695 1.00 94.19 93 LEU A N 1
ATOM 670 C CA . LEU A 1 93 ? -12.932 0.925 9.970 1.00 94.19 93 LEU A CA 1
ATOM 671 C C . LEU A 1 93 ? -14.270 1.080 10.715 1.00 94.19 93 LEU A C 1
ATOM 673 O O . LEU A 1 93 ? -14.333 0.665 11.873 1.00 94.19 93 LEU A O 1
ATOM 677 N N . PRO A 1 94 ? -15.359 1.585 10.095 1.00 93.44 94 PRO A N 1
ATOM 678 C CA . PRO A 1 94 ? -16.649 1.709 10.772 1.00 93.44 94 PRO A CA 1
ATOM 679 C C . PRO A 1 94 ? -17.210 0.364 11.240 1.00 93.44 94 PRO A C 1
ATOM 681 O O . PRO A 1 94 ? -17.812 0.295 12.311 1.00 93.44 94 PRO A O 1
ATOM 684 N N . ALA A 1 95 ? -16.996 -0.706 10.464 1.00 91.75 95 ALA A N 1
ATOM 685 C CA . ALA A 1 95 ? -17.413 -2.049 10.852 1.00 91.75 95 ALA A CA 1
ATOM 686 C C . ALA A 1 95 ? -16.678 -2.513 12.118 1.00 91.75 95 ALA A C 1
ATOM 688 O O . ALA A 1 95 ? -17.330 -2.920 13.074 1.00 91.75 95 ALA A O 1
ATOM 689 N N . PHE A 1 96 ? -15.350 -2.363 12.169 1.00 91.94 96 PHE A N 1
ATOM 690 C CA . PHE A 1 96 ? -14.541 -2.765 13.326 1.00 91.94 96 PHE A CA 1
ATOM 691 C C . PHE A 1 96 ? -14.873 -1.937 14.574 1.00 91.94 96 PHE A C 1
ATOM 693 O O . PHE A 1 96 ? -15.055 -2.491 15.655 1.00 91.94 96 PHE A O 1
ATOM 700 N N . ILE A 1 97 ? -14.996 -0.617 14.417 1.00 91.94 97 ILE A N 1
ATOM 701 C CA . ILE A 1 97 ? -15.391 0.313 15.485 1.00 91.94 97 ILE A CA 1
ATOM 702 C C . ILE A 1 97 ? -16.733 -0.115 16.090 1.00 91.94 97 ILE A C 1
ATOM 704 O O . ILE A 1 97 ? -16.852 -0.257 17.308 1.00 91.94 97 ILE A O 1
ATOM 708 N N . SER A 1 98 ? -17.730 -0.383 15.242 1.00 90.88 98 SER A N 1
ATOM 709 C CA . SER A 1 98 ? -19.068 -0.773 15.692 1.00 90.88 98 SER A CA 1
ATOM 710 C C . SER A 1 98 ? -19.116 -2.174 16.305 1.00 90.88 98 SER A C 1
ATOM 712 O O . SER A 1 98 ? -19.818 -2.370 17.295 1.00 90.88 98 SER A O 1
ATOM 714 N N . GLU A 1 99 ? -18.438 -3.153 15.707 1.00 90.94 99 GLU A N 1
ATOM 715 C CA . GLU A 1 99 ? -18.481 -4.556 16.134 1.00 90.94 99 GLU A CA 1
ATOM 716 C C . GLU A 1 99 ? -17.784 -4.757 17.482 1.00 90.94 99 GLU A C 1
ATOM 718 O O . GLU A 1 99 ? -18.345 -5.380 18.384 1.00 90.94 99 GLU A O 1
ATOM 723 N N . TYR A 1 100 ? -16.608 -4.152 17.651 1.00 90.44 100 TYR A N 1
ATOM 724 C CA . TYR A 1 100 ? -15.769 -4.328 18.838 1.00 90.44 100 TYR A CA 1
ATOM 725 C C . TYR A 1 1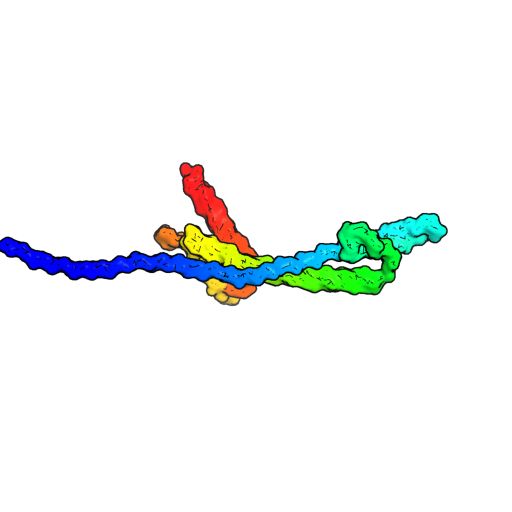00 ? -15.937 -3.218 19.880 1.00 90.44 100 TYR A C 1
ATOM 727 O O . TYR A 1 100 ? -15.190 -3.184 20.857 1.00 90.44 100 TYR A O 1
ATOM 735 N N . ARG A 1 101 ? -16.910 -2.312 19.689 1.00 90.62 101 ARG A N 1
ATOM 736 C CA . ARG A 1 101 ? -17.166 -1.154 20.571 1.00 90.62 101 ARG A CA 1
ATOM 737 C C . ARG A 1 101 ? -15.892 -0.348 20.839 1.00 90.62 101 ARG A C 1
ATOM 739 O O . ARG A 1 101 ? -15.580 0.005 21.978 1.00 90.62 101 ARG A O 1
ATOM 746 N N . ILE A 1 102 ? -15.135 -0.118 19.772 1.00 93.31 102 ILE A N 1
ATOM 747 C CA . ILE A 1 102 ? -13.905 0.662 19.819 1.00 93.31 102 ILE A CA 1
ATOM 748 C C . ILE A 1 102 ? -14.261 2.123 19.587 1.00 93.31 102 ILE A C 1
ATOM 750 O O . ILE A 1 102 ? -14.988 2.440 18.652 1.00 93.31 102 ILE A O 1
ATOM 754 N N . GLU A 1 103 ? -13.717 3.011 20.402 1.00 94.06 103 GLU A N 1
ATOM 755 C CA . GLU A 1 103 ? -13.702 4.443 20.131 1.00 94.06 103 GLU A CA 1
ATOM 756 C C . GLU A 1 103 ? -12.367 4.799 19.477 1.00 94.06 103 GLU A C 1
ATOM 758 O O . GLU A 1 103 ? -11.312 4.418 19.979 1.00 94.06 103 GLU A O 1
ATOM 763 N N . LEU A 1 104 ? -12.400 5.468 18.323 1.00 94.69 104 LEU A N 1
ATOM 764 C CA . LEU A 1 104 ? -11.198 5.894 17.609 1.00 94.69 104 LEU A CA 1
ATOM 765 C C . LEU A 1 104 ? -11.041 7.408 17.750 1.00 94.69 104 LEU A C 1
ATOM 767 O O . LEU A 1 104 ? -11.858 8.162 17.225 1.00 94.69 104 LEU A O 1
ATOM 771 N N . GLU A 1 105 ? -9.971 7.837 18.411 1.00 95.00 105 GLU A N 1
ATOM 772 C CA . GLU A 1 105 ? -9.636 9.248 18.589 1.00 95.00 105 GLU A CA 1
ATOM 773 C C . GLU A 1 105 ? -8.381 9.627 17.800 1.00 95.00 105 GLU A C 1
ATOM 775 O O . GLU A 1 105 ? -7.370 8.924 17.826 1.00 95.00 105 GLU A O 1
ATOM 780 N N . GLU A 1 106 ? -8.421 10.781 17.134 1.00 94.69 106 GLU A N 1
ATOM 781 C CA . GLU A 1 106 ? -7.260 11.353 16.450 1.00 94.69 106 GLU A CA 1
ATOM 782 C C . GLU A 1 106 ? -6.668 12.492 17.275 1.00 94.69 106 GLU A C 1
ATOM 784 O O . GLU A 1 106 ? -7.348 13.481 17.555 1.00 94.69 106 GLU A O 1
ATOM 789 N N . TRP A 1 107 ? -5.404 12.362 17.671 1.00 94.81 107 TRP A N 1
ATOM 790 C CA . TRP A 1 107 ? -4.726 13.336 18.524 1.00 94.81 107 TRP A CA 1
ATOM 791 C C . TRP A 1 107 ? -3.595 14.041 17.783 1.00 94.81 107 TRP A C 1
ATOM 793 O O . TRP A 1 107 ? -2.769 13.409 17.118 1.00 94.81 107 TRP A O 1
ATOM 803 N N . ASP A 1 108 ? -3.498 15.357 17.975 1.00 93.25 108 ASP A N 1
ATOM 804 C CA . ASP A 1 108 ? -2.326 16.107 17.542 1.00 93.25 108 ASP A CA 1
ATOM 805 C C . ASP A 1 108 ? -1.143 15.795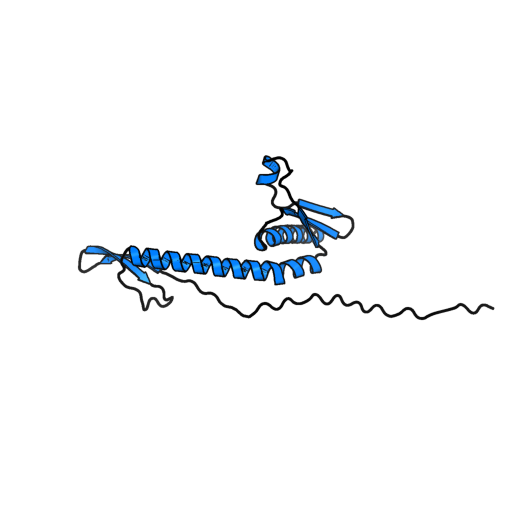 18.467 1.00 93.25 108 ASP A C 1
ATOM 807 O O . ASP A 1 108 ? -1.043 16.261 19.604 1.00 93.25 108 ASP A O 1
ATOM 811 N N . VAL A 1 109 ? -0.216 14.996 17.949 1.00 91.94 109 VAL A N 1
ATOM 812 C CA . VAL A 1 109 ? 0.987 14.552 18.660 1.00 91.94 109 VAL A CA 1
ATOM 813 C C . VAL A 1 109 ? 2.178 15.491 18.457 1.00 91.94 109 VAL A C 1
ATOM 815 O O . VAL A 1 109 ? 3.285 15.201 18.921 1.00 91.94 109 VAL A O 1
ATOM 818 N N . SER A 1 110 ? 1.987 16.632 17.785 1.00 91.00 110 SER A N 1
ATOM 819 C CA . SER A 1 110 ? 3.052 17.608 17.513 1.00 91.00 110 SER A CA 1
ATOM 820 C C . SER A 1 110 ? 3.694 18.177 18.782 1.00 91.00 110 SER A C 1
ATOM 822 O O . SER A 1 110 ? 4.840 18.626 18.747 1.00 91.00 110 SER A O 1
ATOM 824 N N . THR A 1 111 ? 2.990 18.111 19.912 1.00 90.44 111 THR A N 1
ATOM 825 C CA . THR A 1 111 ? 3.462 18.575 21.224 1.00 90.44 111 THR A CA 1
ATOM 826 C C . THR A 1 111 ? 4.180 17.498 22.040 1.00 90.44 111 THR A C 1
ATOM 828 O O . THR A 1 111 ? 4.824 17.830 23.036 1.00 90.44 111 THR A O 1
ATOM 831 N N . LEU A 1 112 ? 4.122 16.224 21.625 1.00 90.25 112 LEU A N 1
ATOM 832 C CA . LEU A 1 112 ? 4.840 15.139 22.297 1.00 90.25 112 LEU A CA 1
ATOM 833 C C . LEU A 1 112 ? 6.355 15.299 22.148 1.00 90.25 112 LEU A C 1
ATOM 835 O O . LEU A 1 112 ? 6.837 15.928 21.202 1.00 90.25 112 LEU A O 1
ATOM 839 N N . ASP A 1 113 ? 7.105 14.674 23.055 1.00 93.19 113 ASP A N 1
ATOM 840 C CA . ASP A 1 113 ? 8.554 14.519 22.924 1.00 93.19 113 ASP A CA 1
ATOM 841 C C . ASP A 1 113 ? 8.926 13.951 21.533 1.00 93.19 113 ASP A C 1
ATOM 843 O O . ASP A 1 113 ? 8.227 13.049 21.058 1.00 93.19 113 ASP A O 1
ATOM 847 N N . PRO A 1 114 ? 9.990 14.439 20.862 1.00 90.44 114 PRO A N 1
ATOM 848 C CA . PRO A 1 114 ? 10.340 14.011 19.506 1.00 90.44 114 PRO A CA 1
ATOM 849 C C . PRO A 1 114 ? 10.492 12.497 19.348 1.00 90.44 114 PRO A C 1
ATOM 851 O O . PRO A 1 114 ? 9.998 11.933 18.373 1.00 90.44 114 PRO A O 1
ATOM 854 N N . MET A 1 115 ? 11.106 11.825 20.327 1.00 90.75 115 MET A N 1
ATOM 855 C CA . MET A 1 115 ? 11.301 10.378 20.265 1.00 90.75 115 MET A CA 1
ATOM 856 C C . MET A 1 115 ? 9.952 9.654 20.290 1.00 90.75 115 MET A C 1
ATOM 858 O O . MET A 1 115 ? 9.736 8.721 19.518 1.00 90.75 115 MET A O 1
ATOM 862 N N . LEU A 1 116 ? 9.022 10.102 21.138 1.00 88.25 116 LEU A N 1
ATOM 863 C CA . LEU A 1 116 ? 7.667 9.551 21.182 1.00 88.25 116 LEU A CA 1
ATOM 864 C C . LEU A 1 116 ? 6.887 9.879 19.909 1.00 88.25 116 LEU A C 1
ATOM 866 O O . LEU A 1 116 ? 6.237 8.999 19.360 1.00 88.25 116 LEU A O 1
ATOM 870 N N . ARG A 1 117 ? 6.984 11.109 19.404 1.00 88.62 117 ARG A N 1
ATOM 871 C CA . ARG A 1 117 ? 6.277 11.554 18.197 1.00 88.62 117 ARG A CA 1
ATOM 872 C C . ARG A 1 117 ? 6.642 10.731 16.962 1.00 88.62 117 ARG A C 1
ATOM 874 O O . ARG A 1 117 ? 5.763 10.385 16.182 1.00 88.62 117 ARG A O 1
ATOM 881 N N . GLU A 1 118 ? 7.920 10.403 16.789 1.00 87.50 118 GLU A N 1
ATOM 882 C CA . GLU A 1 118 ? 8.397 9.639 15.628 1.00 87.50 118 GLU A CA 1
ATOM 883 C C . GLU A 1 118 ? 7.959 8.165 15.657 1.00 87.50 118 GLU A C 1
ATOM 885 O O . GLU A 1 118 ? 7.745 7.552 14.603 1.00 87.50 118 GLU A O 1
ATOM 890 N N . HIS A 1 119 ? 7.782 7.599 16.855 1.00 89.12 119 HIS A N 1
ATOM 891 C CA . HIS A 1 119 ? 7.536 6.167 17.052 1.00 89.12 119 HIS A CA 1
ATOM 892 C C . HIS A 1 119 ? 6.094 5.828 17.440 1.00 89.12 119 HIS A C 1
ATOM 894 O O . HIS A 1 119 ? 5.683 4.676 17.288 1.00 89.12 119 HIS A O 1
ATOM 900 N N . LEU A 1 120 ? 5.310 6.794 17.921 1.00 90.12 120 LEU A N 1
ATOM 901 C CA . LEU A 1 120 ? 3.914 6.573 18.272 1.00 90.12 120 LEU A CA 1
ATOM 902 C C . LEU A 1 120 ? 3.111 6.299 16.997 1.00 90.12 120 LEU A C 1
ATOM 904 O O . LEU A 1 120 ? 2.966 7.155 16.126 1.00 90.12 120 LEU A O 1
ATOM 908 N N . ARG A 1 121 ? 2.609 5.069 16.879 1.00 90.44 121 ARG A N 1
ATOM 909 C CA . ARG A 1 121 ? 1.702 4.651 15.800 1.00 90.44 121 ARG A CA 1
ATOM 910 C C . ARG A 1 121 ? 0.265 4.596 16.281 1.00 90.44 121 ARG A C 1
ATOM 912 O O . ARG A 1 121 ? -0.617 5.093 15.600 1.00 90.44 121 ARG A O 1
ATOM 919 N N . SER A 1 122 ? 0.053 4.063 17.473 1.00 93.69 122 SER A N 1
ATOM 920 C CA . SER A 1 122 ? -1.213 4.139 18.178 1.00 93.69 122 SER A CA 1
ATOM 921 C C . SER A 1 122 ? -0.982 3.959 19.670 1.00 93.69 122 SER A C 1
ATOM 923 O O . SER A 1 122 ? 0.044 3.427 20.107 1.00 93.69 122 SER A O 1
ATOM 925 N N . TRP A 1 123 ? -1.946 4.411 20.452 1.00 91.88 123 TRP A N 1
ATOM 926 C CA . TRP A 1 123 ? -2.073 4.099 21.861 1.00 91.88 123 TRP A CA 1
ATOM 927 C C . TRP A 1 123 ? -3.443 3.479 22.096 1.00 91.88 123 TRP A C 1
ATOM 929 O O . TRP A 1 123 ? -4.393 3.759 21.372 1.00 91.88 123 TRP A O 1
ATOM 939 N N . ARG A 1 124 ? -3.554 2.633 23.114 1.00 92.56 124 ARG A N 1
ATOM 940 C CA . ARG A 1 124 ? -4.838 2.066 23.515 1.00 92.56 124 ARG A CA 1
ATOM 941 C C . ARG A 1 124 ? -5.039 2.237 25.005 1.00 92.56 124 ARG A C 1
ATOM 943 O O . ARG A 1 124 ? -4.097 2.051 25.781 1.00 92.56 124 ARG A O 1
ATOM 950 N N . MET A 1 125 ? -6.271 2.492 25.399 1.00 91.00 125 MET A N 1
ATOM 951 C CA . MET A 1 125 ? -6.700 2.333 26.779 1.00 91.00 125 MET A CA 1
ATOM 952 C C . MET A 1 125 ? -8.073 1.679 26.829 1.00 91.00 125 MET A C 1
ATOM 954 O O . MET A 1 125 ? -8.839 1.738 25.872 1.00 91.00 125 MET A O 1
ATOM 958 N N . THR A 1 126 ? -8.363 1.027 27.944 1.00 87.31 126 THR A N 1
ATOM 959 C CA . THR A 1 126 ? -9.669 0.423 28.194 1.00 87.31 126 THR A CA 1
ATOM 960 C C . THR A 1 126 ? -10.281 1.149 29.376 1.00 87.31 126 THR A C 1
ATOM 962 O O . THR A 1 126 ? -9.699 1.145 30.464 1.00 87.31 126 THR A O 1
ATOM 965 N N . GLU A 1 127 ? -11.438 1.767 29.163 1.00 83.69 127 GLU A N 1
ATOM 966 C CA . GLU A 1 127 ? -12.195 2.459 30.202 1.00 83.69 127 GLU A CA 1
ATOM 967 C C . GLU A 1 127 ? -13.518 1.720 30.419 1.00 83.69 127 GLU A C 1
ATOM 969 O O . GLU A 1 127 ? -14.475 1.850 29.666 1.00 83.69 127 GLU A O 1
ATOM 974 N N . GLY A 1 128 ? -13.579 0.878 31.452 1.00 82.69 128 GLY A N 1
ATOM 975 C CA . GLY A 1 128 ? -14.768 0.061 31.701 1.00 82.69 128 GLY A CA 1
ATOM 976 C C . GLY A 1 128 ? -14.987 -0.989 30.608 1.00 82.69 128 GLY A C 1
ATOM 977 O O . GLY A 1 128 ? -14.206 -1.935 30.511 1.00 82.69 128 GLY A O 1
ATOM 978 N N . ASP A 1 129 ? -16.069 -0.854 29.839 1.00 81.00 129 ASP A N 1
ATOM 979 C CA . ASP A 1 129 ? -16.518 -1.816 28.823 1.00 81.00 129 ASP A CA 1
ATOM 980 C C . ASP A 1 129 ? -16.222 -1.404 27.370 1.00 81.00 129 ASP A C 1
ATOM 982 O O . ASP A 1 129 ? -16.591 -2.137 26.450 1.00 81.00 129 ASP A O 1
ATOM 986 N N . HIS A 1 130 ? -15.547 -0.273 27.151 1.00 82.44 130 HIS A N 1
ATOM 987 C CA . HIS A 1 130 ? -15.128 0.175 25.824 1.00 82.44 130 HIS A CA 1
ATOM 988 C C . HIS A 1 130 ? -13.608 0.346 25.745 1.00 82.44 130 HIS A C 1
ATOM 990 O O . HIS A 1 130 ? -12.909 0.561 26.742 1.00 82.44 130 HIS A O 1
ATOM 996 N N . THR A 1 131 ? -13.083 0.194 24.530 1.00 91.88 131 THR A N 1
ATOM 997 C CA . THR A 1 131 ? -11.657 0.365 24.242 1.00 91.88 131 THR A CA 1
ATOM 998 C C . THR A 1 131 ? -11.468 1.610 23.397 1.00 91.88 131 THR A C 1
ATOM 1000 O O . THR A 1 131 ? -12.002 1.688 22.295 1.00 91.88 131 THR A O 1
ATOM 1003 N N . VAL A 1 132 ? -10.676 2.554 23.893 1.00 94.25 132 VAL A N 1
ATOM 1004 C CA . VAL A 1 132 ? -10.290 3.757 23.158 1.00 94.25 132 VAL A CA 1
ATOM 1005 C C . VAL A 1 132 ? -8.955 3.495 22.470 1.00 94.25 132 VAL A C 1
ATOM 1007 O O . VAL A 1 132 ? -7.967 3.111 23.107 1.00 94.25 132 VAL A O 1
ATOM 1010 N N . VAL A 1 133 ? -8.923 3.692 21.159 1.00 95.44 133 VAL A N 1
ATOM 1011 C CA . VAL A 1 133 ? -7.726 3.649 20.322 1.00 95.44 133 VAL A CA 1
ATOM 1012 C C . VAL A 1 133 ? -7.414 5.070 19.893 1.00 95.44 133 VAL A C 1
ATOM 1014 O O . VAL A 1 133 ? -8.203 5.712 19.212 1.00 95.44 133 VAL A O 1
ATOM 1017 N N . ILE A 1 134 ? -6.246 5.553 20.289 1.00 94.25 134 ILE A N 1
ATOM 1018 C CA . ILE A 1 134 ? -5.749 6.877 19.936 1.00 94.25 134 ILE A CA 1
ATOM 1019 C C . ILE A 1 134 ? -4.725 6.717 18.822 1.00 94.25 134 ILE A C 1
ATOM 1021 O O . ILE A 1 134 ? -3.777 5.932 18.940 1.00 94.25 134 ILE A O 1
ATOM 1025 N N . VAL A 1 135 ? -4.883 7.492 17.760 1.00 95.25 135 VAL A N 1
ATOM 1026 C CA . VAL A 1 135 ? -3.951 7.560 16.634 1.00 95.25 135 VAL A CA 1
ATOM 1027 C C . VAL A 1 135 ? -3.488 9.005 16.418 1.00 95.25 135 VAL A C 1
ATOM 1029 O O . VAL A 1 135 ? -4.250 9.940 16.659 1.00 95.25 135 VAL A O 1
ATOM 1032 N N . PRO A 1 136 ? -2.244 9.234 15.974 1.00 95.62 136 PRO A N 1
ATOM 1033 C CA . PRO A 1 136 ? -1.813 10.538 15.485 1.00 95.62 136 PRO A CA 1
ATOM 1034 C C . PRO A 1 136 ? -2.720 11.093 14.377 1.00 95.62 136 PRO A C 1
ATOM 1036 O O . PRO A 1 136 ? -3.051 10.386 13.423 1.00 95.62 136 PRO A O 1
ATOM 1039 N N . THR A 1 137 ? -3.057 12.381 14.460 1.00 93.81 137 THR A N 1
ATOM 1040 C CA . THR A 1 137 ? -3.755 13.101 13.388 1.00 93.81 137 THR A CA 1
ATOM 1041 C C . THR A 1 137 ? -2.951 13.061 12.089 1.00 93.81 137 THR A C 1
ATOM 1043 O O . THR A 1 137 ? -1.732 13.250 12.086 1.00 93.81 137 THR A O 1
ATOM 1046 N N . GLY A 1 138 ? -3.646 12.855 10.969 1.00 91.25 138 GLY A N 1
ATOM 1047 C CA . GLY A 1 138 ? -3.037 12.814 9.637 1.00 91.25 138 GLY A CA 1
ATOM 1048 C C . GLY A 1 138 ? -2.527 11.437 9.211 1.00 91.25 138 GLY A C 1
ATOM 1049 O O . GLY A 1 138 ? -1.985 11.320 8.114 1.00 91.25 138 GLY A O 1
ATOM 1050 N N . GLN A 1 139 ? -2.721 10.397 10.029 1.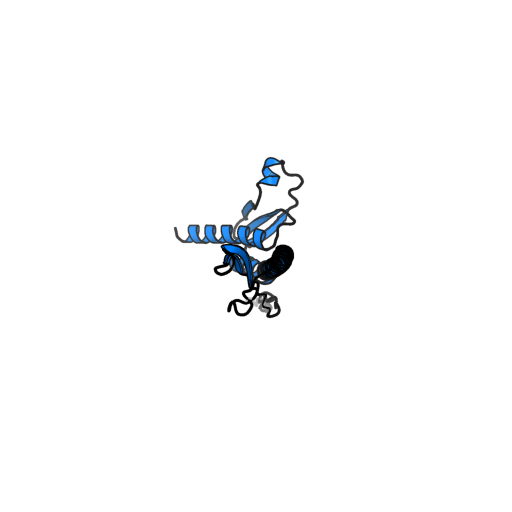00 93.38 139 GLN A N 1
ATOM 1051 C CA . GLN A 1 139 ? -2.515 9.021 9.582 1.00 93.38 139 GLN A CA 1
ATOM 1052 C C . GLN A 1 139 ? -3.479 8.641 8.457 1.00 93.38 139 GLN A C 1
ATOM 1054 O O . GLN A 1 139 ? -4.667 8.986 8.465 1.00 93.38 139 GLN A O 1
ATOM 1059 N N . SER A 1 140 ? -2.973 7.863 7.505 1.00 94.94 140 SER A N 1
ATOM 1060 C CA . SER A 1 140 ? -3.797 7.299 6.439 1.00 94.94 140 SER A CA 1
ATOM 1061 C C . SER A 1 140 ? -4.871 6.355 7.009 1.00 94.94 140 SER A C 1
ATOM 1063 O O . SER A 1 140 ? -4.675 5.745 8.066 1.00 94.94 140 SER A O 1
ATOM 1065 N N . PRO A 1 141 ? -6.022 6.189 6.332 1.00 96.06 141 PRO A N 1
ATOM 1066 C CA . PRO A 1 141 ? -7.019 5.187 6.710 1.00 96.06 141 PRO A CA 1
ATOM 1067 C C . PRO A 1 141 ? -6.461 3.778 6.945 1.00 96.06 141 PRO A C 1
ATOM 1069 O O . PRO A 1 141 ? -6.893 3.099 7.875 1.00 96.06 141 PRO A O 1
ATOM 1072 N N . ILE A 1 142 ? -5.493 3.336 6.137 1.00 95.94 142 ILE A N 1
ATOM 1073 C CA . ILE A 1 142 ? -4.870 2.013 6.294 1.00 95.94 142 ILE A CA 1
ATOM 1074 C C . ILE A 1 142 ? -4.062 1.921 7.595 1.00 95.94 142 ILE A C 1
ATOM 1076 O O . ILE A 1 142 ? -4.147 0.908 8.288 1.00 95.94 142 ILE A O 1
ATOM 1080 N N . GLU A 1 143 ? -3.308 2.960 7.961 1.00 95.00 143 GLU A N 1
ATOM 1081 C CA . GLU A 1 143 ? -2.561 2.989 9.227 1.00 95.00 143 GLU A CA 1
ATOM 1082 C C . GLU A 1 143 ? -3.502 2.963 10.435 1.00 95.00 143 GLU A C 1
ATOM 1084 O O . GLU A 1 143 ? -3.303 2.168 11.360 1.00 95.00 143 GLU A O 1
ATOM 1089 N N . ARG A 1 144 ? -4.579 3.759 10.389 1.00 95.75 144 ARG A N 1
ATOM 1090 C CA . ARG A 1 144 ? -5.632 3.753 11.416 1.00 95.75 144 ARG A CA 1
ATOM 1091 C C . ARG A 1 144 ? -6.280 2.370 11.531 1.00 95.75 144 ARG A C 1
ATOM 1093 O O . ARG A 1 144 ? -6.450 1.849 12.633 1.00 95.75 144 ARG A O 1
ATOM 1100 N N . LEU A 1 145 ? -6.582 1.733 10.398 1.00 95.81 145 LEU A N 1
ATOM 1101 C CA . LEU A 1 145 ? -7.124 0.375 10.364 1.00 95.81 145 LEU A CA 1
ATOM 1102 C C . LEU A 1 145 ? -6.160 -0.650 10.969 1.00 95.81 145 LEU A C 1
ATOM 1104 O O . LEU A 1 145 ? -6.600 -1.515 11.724 1.00 95.81 145 LEU A O 1
ATOM 1108 N N . ALA A 1 146 ? -4.861 -0.556 10.681 1.00 94.88 146 ALA A N 1
ATOM 1109 C CA . ALA A 1 146 ? -3.861 -1.450 11.262 1.00 94.88 146 ALA A CA 1
ATOM 1110 C C . ALA A 1 146 ? -3.824 -1.336 12.796 1.00 94.88 146 ALA A C 1
ATOM 1112 O O . ALA A 1 146 ? -3.828 -2.359 13.484 1.00 94.88 146 ALA A O 1
ATOM 1113 N N . ALA A 1 147 ? -3.881 -0.111 13.331 1.00 94.19 147 ALA A N 1
ATOM 1114 C CA . ALA A 1 147 ? -3.946 0.132 14.771 1.00 94.19 147 ALA A CA 1
ATOM 1115 C C . ALA A 1 147 ? -5.178 -0.518 15.423 1.00 94.19 147 ALA A C 1
ATOM 1117 O O . ALA A 1 147 ? -5.052 -1.198 16.443 1.00 94.19 147 ALA A O 1
ATOM 1118 N N . VAL A 1 148 ? -6.359 -0.352 14.819 1.00 94.25 148 VAL A N 1
ATOM 1119 C CA . VAL A 1 148 ? -7.609 -0.959 15.308 1.00 94.25 148 VAL A CA 1
ATOM 1120 C C . VAL A 1 148 ? -7.556 -2.488 15.208 1.00 94.25 148 VAL A C 1
ATOM 1122 O O . VAL A 1 148 ? -7.903 -3.186 16.161 1.00 94.25 148 VAL A O 1
ATOM 1125 N N . ALA A 1 149 ? -7.065 -3.033 14.093 1.00 92.94 149 ALA A N 1
ATOM 1126 C CA . ALA A 1 149 ? -6.969 -4.476 13.881 1.00 92.94 149 ALA A CA 1
ATOM 1127 C C . ALA A 1 149 ? -6.036 -5.166 14.892 1.00 92.94 149 ALA A C 1
ATOM 1129 O O . ALA A 1 149 ? -6.329 -6.272 15.353 1.00 92.94 149 ALA A O 1
ATOM 1130 N N . ASP A 1 150 ? -4.929 -4.528 15.274 1.00 91.88 150 ASP A N 1
ATOM 1131 C CA . ASP A 1 150 ? -4.025 -5.070 16.292 1.00 91.88 150 ASP A CA 1
ATOM 1132 C C . ASP A 1 150 ? -4.664 -5.105 17.687 1.00 91.88 150 ASP A C 1
ATOM 1134 O O . ASP A 1 150 ? -4.426 -6.046 18.457 1.00 91.88 150 ASP A O 1
ATOM 1138 N N . VAL A 1 151 ? -5.530 -4.135 17.993 1.00 88.62 151 VAL A N 1
ATOM 1139 C CA . VAL A 1 151 ? -6.337 -4.135 19.218 1.00 88.62 151 VAL A CA 1
ATOM 1140 C C . VAL A 1 151 ? -7.346 -5.276 19.194 1.00 88.62 151 VAL A C 1
ATOM 1142 O O . VAL A 1 151 ? -7.344 -6.076 20.130 1.00 88.62 151 VAL A O 1
ATOM 1145 N N . VAL A 1 152 ? -8.106 -5.439 18.112 1.00 89.31 152 VAL A N 1
ATOM 1146 C CA . VAL A 1 152 ? -9.059 -6.552 17.942 1.00 89.31 152 VAL A CA 1
ATOM 1147 C C . VAL A 1 152 ? -8.383 -7.910 18.157 1.00 89.31 152 VAL A C 1
ATOM 1149 O O . VAL A 1 152 ? -8.768 -8.667 19.045 1.00 89.31 152 VAL A O 1
ATOM 1152 N N . ARG A 1 153 ? -7.263 -8.169 17.468 1.00 89.94 153 ARG A N 1
ATOM 1153 C CA . ARG A 1 153 ? -6.485 -9.417 17.629 1.00 89.94 153 ARG A CA 1
ATOM 1154 C C . ARG A 1 153 ? -6.000 -9.653 19.058 1.00 89.94 153 ARG A C 1
ATOM 1156 O O . ARG A 1 153 ? -5.652 -10.773 19.439 1.00 89.94 153 ARG A O 1
ATOM 1163 N N . SER A 1 154 ? -5.818 -8.593 19.837 1.00 86.06 154 SER A N 1
ATOM 1164 C CA . SER A 1 154 ? -5.411 -8.716 21.234 1.00 86.06 154 SER A CA 1
ATOM 1165 C C . SER A 1 154 ? -6.580 -9.058 22.159 1.00 86.06 154 SER A C 1
ATOM 1167 O O . SER A 1 154 ? -6.351 -9.810 23.105 1.00 86.06 154 SER A O 1
ATOM 1169 N N . LEU A 1 155 ? -7.788 -8.563 21.864 1.00 82.31 155 LEU A N 1
ATOM 1170 C CA . LEU A 1 155 ? -9.016 -8.860 22.604 1.00 82.31 155 LEU A CA 1
ATOM 1171 C C . LEU A 1 155 ? -9.411 -10.327 22.404 1.00 82.31 155 LEU A C 1
ATOM 1173 O O . LEU A 1 155 ? -9.539 -11.057 23.384 1.00 82.31 155 LEU A O 1
ATOM 1177 N N . ASP A 1 156 ? -9.413 -10.806 21.156 1.00 84.31 156 ASP A N 1
ATOM 1178 C CA . ASP A 1 156 ? -9.719 -12.211 20.833 1.00 84.31 156 ASP A CA 1
ATOM 1179 C C . ASP A 1 156 ? -8.799 -13.197 21.581 1.00 84.31 156 ASP A C 1
ATOM 1181 O O . ASP A 1 156 ? -9.203 -14.272 22.025 1.00 84.31 156 ASP A O 1
ATOM 1185 N N . ARG A 1 157 ? -7.522 -12.829 21.764 1.00 83.19 157 ARG A N 1
ATOM 1186 C CA . ARG A 1 157 ? -6.542 -13.649 22.501 1.00 83.19 157 ARG A CA 1
ATOM 1187 C C . ARG A 1 157 ? -6.754 -13.656 24.012 1.00 83.19 157 ARG A C 1
ATOM 1189 O O . ARG A 1 157 ? -6.216 -14.545 24.674 1.00 83.19 157 ARG A O 1
ATOM 1196 N N . GLN A 1 158 ? -7.433 -12.655 24.563 1.00 73.06 158 GLN A N 1
ATOM 1197 C CA . GLN A 1 158 ? -7.764 -12.600 25.986 1.00 73.06 158 GLN A CA 1
ATOM 1198 C C . GLN A 1 158 ? -9.006 -13.434 26.292 1.00 73.06 158 GLN A C 1
ATOM 1200 O O . GLN A 1 158 ? -9.003 -14.126 27.302 1.00 73.06 158 GLN A O 1
ATOM 1205 N N . GLU A 1 159 ? -10.005 -13.441 25.407 1.00 71.00 159 GLU A N 1
ATOM 1206 C CA . GLU A 1 159 ? -11.220 -14.256 25.565 1.00 71.00 159 GLU A CA 1
ATOM 1207 C C . GLU A 1 159 ? -10.972 -15.762 25.378 1.00 71.00 159 GLU A C 1
ATOM 1209 O O . GLU A 1 159 ? -11.702 -16.591 25.914 1.00 71.00 159 GLU A O 1
ATOM 1214 N N . ALA A 1 160 ? -9.922 -16.133 24.642 1.00 66.19 160 ALA A N 1
ATOM 1215 C CA . ALA A 1 160 ? -9.535 -17.528 24.429 1.00 66.19 160 ALA A CA 1
ATOM 1216 C C . ALA A 1 160 ? -8.766 -18.173 25.606 1.00 66.19 160 ALA A C 1
ATOM 1218 O O . ALA A 1 160 ? -8.341 -19.327 25.484 1.00 66.19 160 ALA A O 1
ATOM 1219 N N . LYS A 1 161 ? -8.526 -17.445 26.704 1.00 51.75 161 LYS A N 1
ATOM 1220 C CA . LYS A 1 161 ? -7.801 -17.918 27.897 1.00 51.75 161 LYS A CA 1
ATOM 1221 C C . LYS A 1 161 ? -8.728 -18.075 29.092 1.00 51.75 161 LYS A C 1
ATOM 1223 O O . LYS A 1 161 ? -8.506 -19.056 29.835 1.00 51.75 161 LYS A O 1
#

Radius of gyration: 26.99 Å; chains: 1; bounding box: 81×36×82 Å

Secondary structure (DSSP, 8-state):
------PPPP------------PPP-------EEEEEE-TTT-SEEEEEE-STT-TT-EE--HHHHHHHHHHHHHHHHHHHHHHHHHIIIIIHHHHHHHTTEEEEEE-GGGS-HHHHHH---EEEEETTEEEEEEETT--HHHHHHHHHHHHHHHHHHHT-

Sequence (161 aa):
MDTVLTSPLPASTGGVQVPTARIAEQSITAFALAEIITDSDSGEPTLCISSDQHLSDYQAATAGQAAALAQQLRAKADQIEALANEYAERVVLPAFISEYRIELEEWDVSTLDPMLREHLRSWRMTEGDHTVVIVPTGQSPIERLAAVADVVRSLDRQEAK

pLDDT: mean 85.77, std 17.84, range [36.22, 98.06]

Foldseek 3Di:
DDDDDDDDDDDPPPPPPPPQQDDDDDDFDFDKDWDWDQDPVPRDTFIWMDRDPVCPRTDGDDPVVVVVSVVVRVVSVVVVVVVVLCCLVRPVVSVLCVVQVEAEAEDACVPPDPVCSVPDLWDWDDDPRYIYIYGYPPDGSVSSSVSSVVVVVVVVVVVVD